Protein AF-A0A1M4T347-F1 (afdb_monomer_lite)

Secondary structure (DSSP, 8-state):
-------------EEEEEEPPTT--PBBTTT-PBP---SSS--EEEEEEEEETTEEEEEEEEEHHHHHHTT-TTSSPB-

Structure (mmCIF, N/CA/C/O backbone):
data_AF-A0A1M4T347-F1
#
_entry.id   AF-A0A1M4T347-F1
#
loop_
_atom_site.group_PDB
_atom_site.id
_atom_site.type_symbol
_atom_site.label_atom_id
_atom_site.label_alt_id
_atom_site.label_comp_id
_atom_site.label_asym_id
_atom_site.label_entity_id
_atom_site.label_seq_id
_atom_site.pdbx_PDB_ins_code
_atom_site.Cartn_x
_atom_site.Cartn_y
_atom_site.Cartn_z
_atom_site.occupancy
_atom_site.B_iso_or_equiv
_atom_site.auth_seq_id
_atom_site.auth_comp_id
_atom_site.auth_asym_id
_atom_site.auth_atom_id
_atom_site.pdbx_PDB_model_num
ATOM 1 N N . MET A 1 1 ? -15.051 -2.843 46.479 1.00 40.31 1 MET A N 1
ATOM 2 C CA . MET A 1 1 ? -15.123 -3.555 45.188 1.00 40.31 1 MET A CA 1
ATOM 3 C C . MET A 1 1 ? -14.268 -2.772 44.207 1.00 40.31 1 MET A C 1
ATOM 5 O O . MET A 1 1 ? -14.621 -1.644 43.906 1.00 40.31 1 MET A O 1
ATOM 9 N N . LYS A 1 2 ? -13.082 -3.277 43.848 1.00 41.09 2 LYS A N 1
ATOM 10 C CA . LYS A 1 2 ? -12.222 -2.631 42.849 1.00 41.09 2 LYS A CA 1
ATOM 11 C C . LYS A 1 2 ? -12.652 -3.182 41.494 1.00 41.09 2 LYS A C 1
ATOM 13 O O . LYS A 1 2 ? -12.444 -4.362 41.239 1.00 41.09 2 LYS A O 1
ATOM 18 N N . THR A 1 3 ? -13.337 -2.371 40.700 1.00 44.62 3 THR A N 1
ATOM 19 C CA . THR A 1 3 ? -13.646 -2.686 39.306 1.00 44.62 3 THR A CA 1
ATOM 20 C C . THR A 1 3 ? -12.330 -2.581 38.548 1.00 44.62 3 THR A C 1
ATOM 22 O O . THR A 1 3 ? -11.802 -1.488 38.367 1.00 44.62 3 THR A O 1
ATOM 25 N N . SER A 1 4 ? -11.735 -3.723 38.228 1.00 53.88 4 SER A N 1
ATOM 26 C CA . SER A 1 4 ? -10.540 -3.790 37.397 1.00 53.88 4 SER A CA 1
ATOM 27 C C . SER A 1 4 ? -10.935 -3.360 35.987 1.00 53.88 4 SER A C 1
ATOM 29 O O . SER A 1 4 ? -11.754 -4.023 35.355 1.00 53.88 4 SER A O 1
ATOM 31 N N . GLU A 1 5 ? -10.409 -2.232 35.516 1.00 60.44 5 GLU A N 1
ATOM 32 C CA . GLU A 1 5 ? -10.524 -1.830 34.115 1.00 60.44 5 GLU A CA 1
ATOM 33 C C . GLU A 1 5 ? -9.779 -2.858 33.258 1.00 60.44 5 GLU A C 1
ATOM 35 O O . GLU A 1 5 ? -8.553 -2.970 33.302 1.00 60.44 5 GLU A O 1
ATOM 40 N N . GLU A 1 6 ? -10.537 -3.663 32.519 1.00 62.50 6 GLU A N 1
ATOM 41 C CA . GLU A 1 6 ? -10.000 -4.631 31.573 1.00 62.50 6 GLU A CA 1
ATOM 42 C C . GLU A 1 6 ? -9.389 -3.862 30.391 1.00 62.50 6 GLU A C 1
ATOM 44 O O . GLU A 1 6 ? -10.095 -3.224 29.609 1.00 62.50 6 GLU A O 1
ATOM 49 N N . GLN A 1 7 ? -8.057 -3.859 30.284 1.00 62.38 7 GLN A N 1
ATOM 50 C CA . GLN A 1 7 ? -7.362 -3.254 29.149 1.00 62.38 7 GLN A CA 1
ATOM 51 C C . GLN A 1 7 ? -7.676 -4.045 27.876 1.00 62.38 7 GLN A C 1
ATOM 53 O O . GLN A 1 7 ? -7.078 -5.087 27.605 1.00 62.38 7 GLN A O 1
ATOM 58 N N . VAL A 1 8 ? -8.600 -3.531 27.065 1.00 66.31 8 VAL A N 1
ATOM 59 C CA . VAL A 1 8 ? -8.881 -4.072 25.734 1.00 66.31 8 VAL A CA 1
ATOM 60 C C . VAL A 1 8 ? -7.700 -3.740 24.823 1.00 66.31 8 VAL A C 1
ATOM 62 O O . VAL A 1 8 ? -7.556 -2.615 24.339 1.00 66.31 8 VAL A O 1
ATOM 65 N N . VAL A 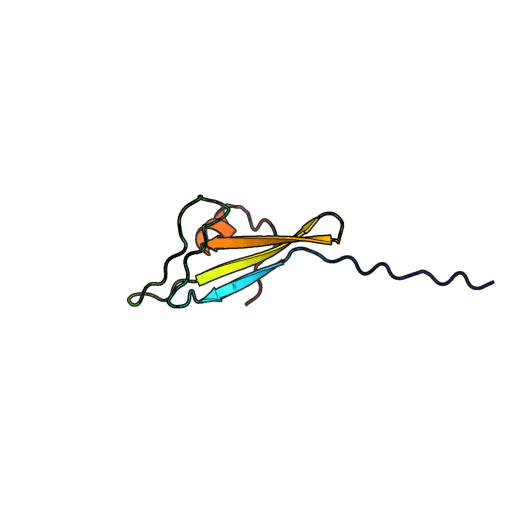1 9 ? -6.827 -4.721 24.590 1.00 71.69 9 VAL A N 1
ATOM 66 C CA . VAL A 1 9 ? -5.753 -4.605 23.598 1.00 71.69 9 VAL A CA 1
ATOM 67 C C . VAL A 1 9 ? -6.400 -4.516 22.218 1.00 71.69 9 VAL A C 1
ATOM 69 O O . VAL A 1 9 ? -6.911 -5.499 21.689 1.00 71.69 9 VAL A O 1
ATOM 72 N N . THR A 1 10 ? -6.398 -3.322 21.631 1.00 75.44 10 THR A N 1
ATOM 73 C CA . THR A 1 10 ? -6.895 -3.093 20.272 1.00 75.44 10 THR A CA 1
ATOM 74 C C . THR A 1 10 ? -5.751 -3.256 19.279 1.00 75.44 10 THR A C 1
ATOM 76 O O . THR A 1 10 ? -4.778 -2.500 19.285 1.00 75.44 10 THR A O 1
ATOM 79 N N . PHE A 1 11 ? -5.853 -4.264 18.413 1.00 86.44 11 PHE A N 1
ATOM 80 C CA . PHE A 1 11 ? -4.921 -4.422 17.302 1.00 86.44 11 PHE A CA 1
ATOM 81 C C . PHE A 1 11 ? -5.218 -3.384 16.219 1.00 86.44 11 PHE A C 1
ATOM 83 O O . PHE A 1 11 ? -6.370 -3.179 15.838 1.00 86.44 11 PHE A O 1
ATOM 90 N N . SER A 1 12 ? -4.169 -2.736 15.717 1.00 89.56 12 SER A N 1
ATOM 91 C CA . SER A 1 12 ? -4.263 -1.721 14.671 1.00 89.56 12 SER A CA 1
ATOM 92 C C . SER A 1 12 ? -3.457 -2.110 13.438 1.00 89.56 12 SER A C 1
ATOM 94 O O . SER A 1 12 ? -2.382 -2.716 13.526 1.00 89.56 12 SER A O 1
ATOM 96 N N . SER A 1 13 ? -3.996 -1.748 12.274 1.00 95.38 13 SER A N 1
ATOM 97 C CA . SER A 1 13 ? -3.337 -1.948 10.987 1.00 95.38 13 SER A CA 1
ATOM 98 C C . SER A 1 13 ? -2.050 -1.141 10.900 1.00 95.38 13 SER A C 1
ATOM 100 O O . SER A 1 13 ? -1.986 0.005 11.345 1.00 95.38 13 SER A O 1
ATOM 102 N N . ARG A 1 14 ? -1.017 -1.738 10.304 1.00 95.06 14 ARG A N 1
ATOM 103 C CA . ARG A 1 14 ? 0.272 -1.072 10.085 1.00 95.06 14 ARG A CA 1
ATOM 104 C C . ARG A 1 14 ? 0.978 -1.633 8.864 1.00 95.06 14 ARG A C 1
ATOM 106 O O . ARG A 1 14 ? 1.026 -2.851 8.695 1.00 95.06 14 ARG A O 1
ATOM 113 N N . GLY A 1 15 ? 1.569 -0.747 8.069 1.00 96.94 15 GLY A N 1
ATOM 1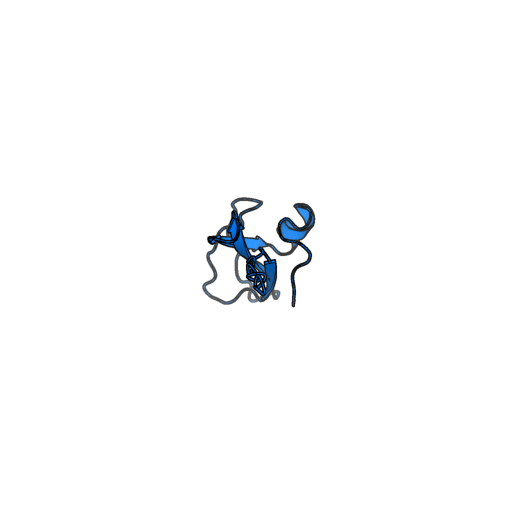14 C CA . GLY A 1 15 ? 2.472 -1.107 6.979 1.00 96.94 15 GLY A CA 1
ATOM 115 C C . GLY A 1 15 ? 3.922 -1.257 7.447 1.00 96.94 15 GLY A C 1
ATOM 116 O O . GLY A 1 15 ? 4.410 -0.466 8.258 1.00 96.94 15 GLY A O 1
ATOM 117 N N . VAL A 1 16 ? 4.624 -2.247 6.902 1.00 98.00 16 VAL A N 1
ATOM 118 C CA . VAL A 1 16 ? 6.084 -2.386 6.997 1.00 98.00 16 VAL A CA 1
ATOM 119 C C . VAL A 1 16 ? 6.665 -2.328 5.594 1.00 98.00 16 VAL A C 1
ATOM 121 O O . VAL A 1 16 ? 6.197 -3.024 4.692 1.00 98.00 16 VAL A O 1
ATOM 124 N N . ARG A 1 17 ? 7.675 -1.483 5.418 1.00 97.75 17 ARG A N 1
ATOM 125 C CA . ARG A 1 17 ? 8.444 -1.331 4.194 1.00 97.75 17 ARG A CA 1
ATOM 126 C C . ARG A 1 17 ? 9.558 -2.360 4.192 1.00 97.75 17 ARG A C 1
ATOM 128 O O . ARG A 1 17 ? 10.347 -2.425 5.120 1.00 97.75 17 ARG A O 1
ATOM 135 N N . ARG A 1 18 ? 9.649 -3.155 3.133 1.00 96.62 18 ARG A N 1
ATOM 136 C CA . ARG A 1 18 ? 10.728 -4.134 2.970 1.00 96.62 18 ARG A CA 1
ATOM 137 C C . ARG A 1 18 ? 11.168 -4.228 1.524 1.00 96.62 18 ARG A C 1
ATOM 139 O O . ARG A 1 18 ? 10.427 -3.843 0.618 1.00 96.62 18 ARG A O 1
ATOM 146 N N . ARG A 1 19 ? 12.363 -4.769 1.298 1.00 96.94 19 ARG A N 1
ATOM 147 C CA . ARG A 1 19 ? 12.821 -5.104 -0.050 1.00 96.94 19 ARG A CA 1
ATOM 148 C C . ARG A 1 19 ? 11.898 -6.166 -0.664 1.00 96.94 19 ARG A C 1
ATOM 150 O O . ARG A 1 19 ? 11.328 -7.009 0.031 1.00 96.94 19 ARG A O 1
ATOM 157 N N . VAL A 1 20 ? 11.694 -6.081 -1.972 1.00 97.06 20 VAL A N 1
ATOM 158 C CA . VAL A 1 20 ? 11.035 -7.143 -2.731 1.00 97.06 20 VAL A CA 1
ATOM 159 C C . VAL A 1 20 ? 12.037 -8.273 -2.923 1.00 97.06 20 VAL A C 1
ATOM 161 O O . VAL A 1 20 ? 13.136 -8.036 -3.418 1.00 97.06 20 VAL A O 1
ATOM 164 N N . GLU A 1 21 ? 11.655 -9.487 -2.546 1.00 95.38 21 GLU A N 1
ATOM 165 C CA . GLU A 1 21 ? 12.507 -10.671 -2.664 1.00 95.38 21 GLU A CA 1
ATOM 166 C C . GLU A 1 21 ? 12.201 -11.448 -3.957 1.00 95.38 21 GLU A C 1
ATOM 168 O O . GLU A 1 21 ? 11.091 -11.343 -4.498 1.00 95.38 21 GLU A O 1
ATOM 173 N N . PRO A 1 22 ? 13.158 -12.236 -4.483 1.00 95.50 22 PRO A N 1
ATOM 174 C CA . PRO A 1 22 ? 12.894 -13.153 -5.585 1.00 95.50 22 PRO A CA 1
ATOM 175 C C . PRO A 1 22 ? 11.709 -14.076 -5.274 1.00 95.50 22 PRO A C 1
ATOM 177 O O . PRO A 1 22 ? 11.603 -14.619 -4.178 1.00 95.50 22 PRO A O 1
ATOM 180 N N . GLY A 1 23 ? 10.820 -14.265 -6.250 1.00 93.00 23 GLY A N 1
ATOM 181 C CA . GLY A 1 23 ? 9.601 -15.063 -6.075 1.00 93.00 23 GLY A CA 1
ATOM 182 C C . GLY A 1 23 ? 8.404 -14.291 -5.513 1.00 93.00 23 GLY A C 1
ATOM 183 O O . GLY A 1 23 ? 7.324 -14.867 -5.416 1.00 93.00 23 GLY A O 1
ATOM 184 N N . GLU A 1 24 ? 8.546 -12.998 -5.199 1.00 94.62 24 GLU A N 1
ATOM 185 C CA . GLU A 1 24 ? 7.391 -12.151 -4.894 1.00 94.62 24 GLU A CA 1
ATOM 186 C C . GLU A 1 24 ? 6.443 -12.073 -6.102 1.00 94.62 24 GLU A C 1
ATOM 188 O O . GLU A 1 24 ? 6.862 -11.802 -7.232 1.00 94.62 24 GLU A O 1
ATOM 193 N N . GLY A 1 25 ? 5.158 -12.310 -5.844 1.00 90.94 25 GLY A N 1
ATOM 194 C CA . GLY A 1 25 ? 4.098 -12.346 -6.853 1.00 90.94 25 GLY A CA 1
ATOM 195 C C . GLY A 1 25 ? 2.791 -11.716 -6.379 1.00 90.94 25 GLY A C 1
ATOM 196 O O . GLY A 1 25 ? 1.773 -11.833 -7.060 1.00 90.94 25 GLY A O 1
ATOM 197 N N . SER A 1 26 ? 2.805 -11.058 -5.218 1.00 97.25 26 SER A N 1
ATOM 198 C CA . SER A 1 26 ? 1.620 -10.427 -4.645 1.00 97.25 26 SER A CA 1
ATOM 199 C C . SER A 1 26 ? 1.097 -9.291 -5.526 1.00 97.25 26 SER A C 1
ATOM 201 O O . SER A 1 26 ? 1.849 -8.594 -6.214 1.00 97.25 26 SER A O 1
ATOM 203 N N . THR A 1 27 ? -0.217 -9.089 -5.493 1.00 98.31 27 THR A N 1
ATOM 204 C CA . THR A 1 27 ? -0.882 -8.010 -6.232 1.00 98.31 27 THR A CA 1
ATOM 205 C C . THR A 1 27 ? -0.986 -6.767 -5.358 1.00 98.31 27 THR A C 1
ATOM 207 O O . THR A 1 27 ? -1.376 -6.851 -4.195 1.00 98.31 27 THR A O 1
ATOM 210 N N . CYS A 1 28 ? -0.638 -5.608 -5.914 1.00 98.38 28 CYS A N 1
ATOM 211 C CA . CYS A 1 28 ? -0.770 -4.331 -5.230 1.00 98.38 28 CYS A CA 1
ATOM 212 C C . CYS A 1 28 ? -2.250 -3.994 -5.012 1.00 98.38 28 CYS A C 1
ATOM 214 O O . CYS A 1 28 ? -2.998 -3.855 -5.979 1.00 98.38 28 CYS A O 1
ATOM 216 N N . ALA A 1 29 ? -2.657 -3.791 -3.760 1.00 98.31 29 ALA A N 1
ATOM 217 C CA . ALA A 1 29 ? -4.037 -3.472 -3.399 1.00 98.31 29 ALA A CA 1
ATOM 218 C C . ALA A 1 29 ? -4.498 -2.091 -3.909 1.00 98.31 29 ALA A C 1
ATOM 220 O O . ALA A 1 29 ? -5.692 -1.849 -4.036 1.00 98.31 29 ALA A O 1
ATOM 221 N N . SER A 1 30 ? -3.567 -1.189 -4.247 1.00 98.12 30 SER A N 1
ATOM 222 C CA . SER A 1 30 ? -3.897 0.148 -4.760 1.00 98.12 30 SER A CA 1
ATOM 223 C C . SER A 1 30 ? -4.096 0.196 -6.280 1.00 98.12 30 SER A C 1
ATOM 225 O O . SER A 1 30 ? -4.993 0.894 -6.742 1.00 98.12 30 SER A O 1
ATOM 227 N N . CYS A 1 31 ? -3.276 -0.509 -7.066 1.00 98.00 31 CYS A N 1
ATOM 228 C CA . CYS A 1 31 ? -3.306 -0.415 -8.536 1.00 98.00 31 CYS A CA 1
ATOM 229 C C . CYS A 1 31 ? -3.678 -1.726 -9.248 1.00 98.00 31 CYS A C 1
ATOM 231 O O . CYS A 1 31 ? -3.802 -1.746 -10.472 1.00 98.00 31 CYS A O 1
ATOM 233 N N . GLY A 1 32 ? -3.808 -2.834 -8.513 1.00 97.88 32 GLY A N 1
ATOM 234 C CA . GLY A 1 32 ? -4.142 -4.150 -9.061 1.00 97.88 32 GLY A CA 1
ATOM 235 C C . GLY A 1 32 ? -3.030 -4.812 -9.882 1.00 97.88 32 GLY A C 1
ATOM 236 O O . GLY A 1 32 ? -3.248 -5.878 -10.447 1.00 97.88 32 GLY A O 1
ATOM 237 N N . GLN A 1 33 ? -1.840 -4.211 -9.971 1.00 97.81 33 GLN A N 1
ATOM 238 C CA . GLN A 1 33 ? -0.700 -4.779 -10.698 1.00 97.81 33 GLN A CA 1
ATOM 239 C C . GLN A 1 33 ? 0.203 -5.601 -9.775 1.00 97.81 33 GLN A C 1
ATOM 241 O O . GLN A 1 33 ? 0.309 -5.327 -8.579 1.00 97.81 33 GLN A O 1
ATOM 246 N N . ALA A 1 34 ? 0.911 -6.580 -10.338 1.00 96.94 34 ALA A N 1
ATOM 247 C CA . ALA A 1 34 ? 1.862 -7.395 -9.589 1.00 96.94 34 ALA A CA 1
ATOM 248 C C . ALA A 1 34 ? 3.042 -6.565 -9.046 1.00 96.94 34 ALA A C 1
ATOM 250 O O . ALA A 1 34 ? 3.603 -5.701 -9.732 1.00 96.94 34 ALA A O 1
ATOM 251 N N . ILE A 1 35 ? 3.467 -6.869 -7.825 1.00 97.44 35 ILE A N 1
ATOM 252 C CA . ILE A 1 35 ? 4.725 -6.392 -7.251 1.00 97.44 35 ILE A CA 1
ATOM 253 C C . ILE A 1 35 ? 5.818 -7.340 -7.723 1.00 97.44 35 ILE A C 1
ATOM 255 O O . ILE A 1 35 ? 5.772 -8.535 -7.451 1.00 97.44 35 ILE A O 1
ATOM 259 N N . ARG A 1 36 ? 6.789 -6.814 -8.473 1.00 94.31 36 ARG A N 1
ATOM 260 C CA . ARG A 1 36 ? 7.841 -7.626 -9.089 1.00 94.31 36 ARG A CA 1
ATOM 261 C C . ARG A 1 36 ? 9.205 -7.309 -8.511 1.00 94.31 36 ARG A C 1
ATOM 263 O O . ARG A 1 36 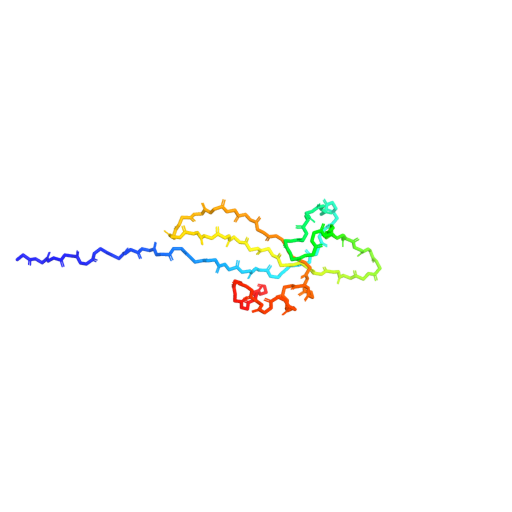? 9.584 -6.149 -8.329 1.00 94.31 36 ARG A O 1
ATOM 270 N N . PHE A 1 37 ? 9.956 -8.376 -8.293 1.00 94.88 37 PHE A N 1
ATOM 271 C CA . PHE A 1 37 ? 11.380 -8.304 -8.043 1.00 94.88 37 PHE A CA 1
ATOM 272 C C . PHE A 1 37 ? 12.126 -7.760 -9.270 1.00 94.88 37 PHE A C 1
ATOM 274 O O . PHE A 1 37 ? 11.761 -8.043 -10.414 1.00 94.88 37 PHE A O 1
ATOM 281 N N . SER A 1 38 ? 13.199 -7.008 -9.031 1.00 92.38 38 SER A N 1
ATOM 282 C CA . SER A 1 38 ? 14.125 -6.557 -10.068 1.00 92.38 38 SER A CA 1
ATOM 283 C C . SER A 1 38 ? 15.565 -6.779 -9.618 1.00 92.38 38 SER A C 1
ATOM 285 O O . SER A 1 38 ? 15.990 -6.270 -8.585 1.00 92.38 38 SER A O 1
ATOM 287 N N . MET A 1 39 ? 16.338 -7.496 -10.438 1.00 92.00 39 MET A N 1
ATOM 288 C CA . MET A 1 39 ? 17.783 -7.660 -10.227 1.00 92.00 39 MET A CA 1
ATOM 289 C C . MET A 1 39 ? 18.562 -6.370 -10.508 1.00 92.00 39 MET A C 1
ATOM 291 O O . 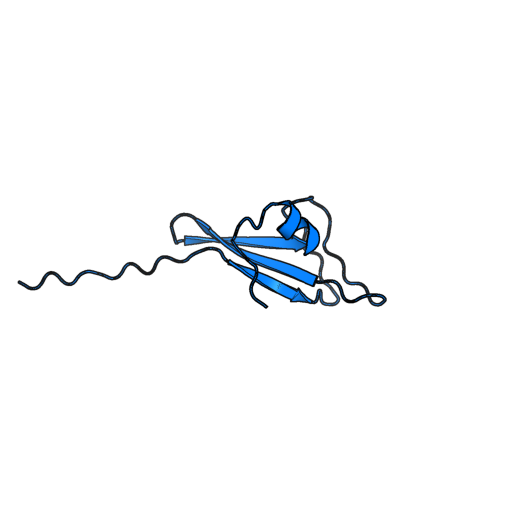MET A 1 39 ? 19.636 -6.164 -9.956 1.00 92.00 39 MET A O 1
ATOM 295 N N . LYS A 1 40 ? 18.038 -5.508 -11.391 1.00 93.12 40 LYS A N 1
ATOM 296 C CA . LYS A 1 40 ? 18.733 -4.290 -11.835 1.00 93.12 40 LYS A CA 1
ATOM 297 C C . LYS A 1 40 ? 18.631 -3.155 -10.821 1.00 93.12 40 LYS A C 1
ATOM 299 O O . LYS A 1 40 ? 19.517 -2.311 -10.768 1.00 93.12 40 LYS A O 1
ATOM 304 N N . ALA A 1 41 ? 17.539 -3.108 -10.062 1.00 89.50 41 ALA A N 1
ATOM 305 C CA . ALA A 1 41 ? 17.289 -2.056 -9.090 1.00 89.50 41 ALA A CA 1
ATOM 306 C C . ALA A 1 41 ? 16.511 -2.626 -7.898 1.00 89.50 41 ALA A C 1
ATOM 308 O O . ALA A 1 41 ? 15.467 -3.243 -8.117 1.00 89.50 41 ALA A O 1
ATOM 309 N N . PRO A 1 42 ? 16.970 -2.411 -6.653 1.00 87.88 42 PRO A N 1
ATOM 310 C CA . PRO A 1 42 ? 16.264 -2.901 -5.482 1.00 87.88 42 PRO A CA 1
ATOM 311 C C . PRO A 1 42 ? 14.924 -2.177 -5.331 1.00 87.88 42 PRO A C 1
ATOM 313 O O . PRO A 1 42 ? 14.868 -0.987 -5.019 1.00 87.88 42 PRO A O 1
ATOM 316 N N . THR A 1 43 ? 13.838 -2.910 -5.547 1.00 94.44 43 THR A N 1
ATOM 317 C CA . THR A 1 43 ? 12.476 -2.431 -5.319 1.00 94.44 43 THR A CA 1
ATOM 318 C C . THR A 1 43 ? 12.058 -2.701 -3.876 1.00 94.44 43 THR A C 1
ATOM 320 O O . THR A 1 43 ? 12.545 -3.633 -3.231 1.00 94.44 43 THR A O 1
ATOM 323 N N . HIS A 1 44 ? 11.162 -1.864 -3.356 1.00 96.88 44 HIS A N 1
ATOM 324 C CA . HIS A 1 44 ? 10.550 -2.046 -2.044 1.00 96.88 44 HIS A CA 1
ATOM 325 C C . HIS A 1 44 ? 9.042 -2.236 -2.200 1.00 96.88 44 HIS A C 1
ATOM 327 O O . HIS A 1 44 ? 8.430 -1.766 -3.163 1.00 96.88 44 HIS A O 1
ATOM 333 N N . GLN A 1 45 ? 8.464 -2.936 -1.236 1.00 98.00 45 GLN A N 1
ATOM 334 C CA . GLN A 1 45 ? 7.030 -3.109 -1.076 1.00 98.00 45 GLN A CA 1
ATOM 335 C C . GLN A 1 45 ? 6.622 -2.710 0.335 1.00 98.00 45 GLN A C 1
ATOM 337 O O . GLN A 1 45 ? 7.428 -2.792 1.267 1.00 98.00 45 GLN A O 1
ATOM 342 N N . ILE A 1 46 ? 5.357 -2.338 0.484 1.00 98.38 46 ILE A N 1
ATOM 343 C CA . ILE A 1 46 ? 4.717 -2.229 1.789 1.00 98.38 46 ILE A CA 1
ATOM 344 C C . ILE A 1 46 ? 3.848 -3.459 1.991 1.00 98.38 46 ILE A C 1
ATOM 346 O O . ILE A 1 46 ? 3.046 -3.794 1.122 1.00 98.38 46 ILE A O 1
ATOM 350 N N . ILE A 1 47 ? 3.994 -4.104 3.143 1.00 98.12 47 ILE A N 1
ATOM 351 C CA . ILE A 1 47 ? 3.110 -5.181 3.582 1.00 98.12 47 ILE A CA 1
ATOM 352 C C . ILE A 1 47 ? 2.379 -4.711 4.822 1.00 98.12 47 ILE A C 1
ATOM 354 O O . ILE A 1 47 ? 3.009 -4.351 5.818 1.00 98.12 47 ILE A O 1
ATOM 358 N N . ALA A 1 48 ? 1.055 -4.714 4.755 1.00 98.00 48 ALA A N 1
ATOM 359 C CA . ALA A 1 48 ? 0.198 -4.299 5.844 1.00 98.00 48 ALA A CA 1
ATOM 360 C C . ALA A 1 48 ? -0.639 -5.472 6.345 1.00 98.00 48 ALA A C 1
ATOM 362 O O . ALA A 1 48 ? -1.396 -6.067 5.583 1.00 98.00 48 ALA A O 1
ATOM 363 N N . ASN A 1 49 ? -0.537 -5.773 7.642 1.00 96.81 49 ASN A N 1
ATOM 364 C CA . ASN A 1 49 ? -1.592 -6.535 8.305 1.00 96.81 49 ASN A CA 1
ATOM 365 C C . ASN A 1 49 ? -2.760 -5.585 8.547 1.00 96.81 49 ASN A C 1
ATOM 367 O O . ASN A 1 49 ? -2.581 -4.544 9.186 1.00 96.81 49 ASN A O 1
ATOM 371 N N . VAL A 1 50 ? -3.923 -5.951 8.026 1.00 96.38 50 VAL A N 1
ATOM 372 C CA . VAL A 1 50 ? -5.156 -5.182 8.123 1.00 96.38 50 VAL A CA 1
ATOM 373 C C . VAL A 1 50 ? -6.022 -5.801 9.207 1.00 96.38 50 VAL A C 1
ATOM 375 O O . VAL A 1 50 ? -6.361 -6.984 9.150 1.00 96.38 50 VAL A O 1
ATOM 378 N N . TYR A 1 51 ? -6.371 -4.983 10.191 1.00 95.56 51 TYR A N 1
ATOM 379 C CA . TYR A 1 51 ? -7.297 -5.309 11.260 1.00 95.56 51 TYR A CA 1
ATOM 380 C C . TYR A 1 51 ? -8.566 -4.476 11.094 1.00 95.56 51 TYR A C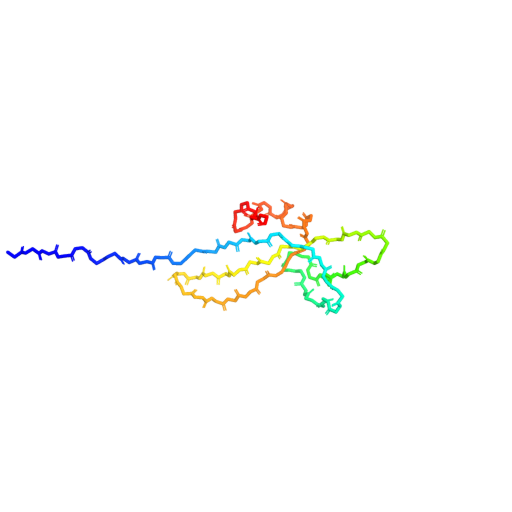 1
ATOM 382 O O . TYR A 1 51 ? -8.499 -3.269 10.865 1.00 95.56 51 TYR A O 1
ATOM 390 N N . GLU A 1 52 ? -9.719 -5.114 11.255 1.00 93.44 52 GLU A N 1
ATOM 391 C CA . GLU A 1 52 ? -11.031 -4.470 11.262 1.00 93.44 52 GLU A CA 1
ATOM 392 C C . GLU A 1 52 ? -11.680 -4.749 12.618 1.00 93.44 52 GLU A C 1
ATOM 394 O O . GLU A 1 52 ? -11.739 -5.894 13.062 1.00 93.44 52 GLU A O 1
ATOM 399 N N . ASN A 1 53 ? -12.109 -3.699 13.324 1.00 89.50 53 ASN A N 1
ATOM 400 C CA . ASN A 1 53 ? -12.667 -3.798 14.682 1.00 89.50 53 ASN A CA 1
ATOM 401 C C . ASN A 1 53 ? -11.764 -4.558 15.677 1.00 89.50 53 ASN A C 1
ATOM 403 O O . ASN A 1 53 ? -12.244 -5.291 16.538 1.00 89.50 53 ASN A O 1
ATOM 407 N N . GLY A 1 54 ? -10.442 -4.405 15.546 1.00 89.50 54 GLY A N 1
ATOM 408 C CA . GLY A 1 54 ? -9.461 -5.074 16.405 1.00 89.50 54 GLY A CA 1
ATOM 409 C C . GLY A 1 54 ? -9.225 -6.554 16.083 1.00 89.50 54 GLY A C 1
ATOM 410 O O . GLY A 1 54 ? -8.434 -7.193 16.770 1.00 89.50 54 GLY A O 1
ATOM 411 N N . VAL A 1 55 ? -9.852 -7.097 15.036 1.00 92.19 55 VAL A N 1
ATOM 412 C CA . VAL A 1 55 ? -9.683 -8.487 14.594 1.00 92.19 55 VAL A CA 1
ATOM 413 C C . VAL A 1 55 ? -8.868 -8.515 13.309 1.00 92.19 55 VAL A C 1
ATOM 415 O O . VAL A 1 55 ? -9.055 -7.676 12.429 1.00 92.19 55 VAL A O 1
ATOM 418 N N . TRP A 1 56 ? -7.934 -9.463 13.198 1.00 94.56 56 TRP A N 1
ATOM 419 C CA . TRP A 1 56 ? -7.170 -9.648 11.964 1.00 94.56 56 TRP A CA 1
ATOM 420 C C . TRP A 1 56 ? -8.122 -9.985 10.814 1.00 94.56 56 TRP A C 1
ATOM 422 O O . TRP A 1 56 ? -8.946 -10.889 10.942 1.00 94.56 56 TRP A O 1
ATOM 432 N N . ASN A 1 57 ? -8.005 -9.259 9.705 1.00 96.19 57 ASN A N 1
ATOM 433 C CA . ASN A 1 57 ? -8.821 -9.476 8.517 1.00 96.19 57 ASN A CA 1
ATOM 434 C C . ASN A 1 57 ? -7.987 -10.098 7.388 1.00 96.19 57 ASN A C 1
ATOM 436 O O . ASN A 1 57 ? -8.340 -11.156 6.873 1.00 96.19 57 ASN A O 1
ATOM 440 N N . ARG A 1 58 ? -6.883 -9.444 6.999 1.00 97.50 58 ARG A N 1
ATOM 441 C CA . ARG A 1 58 ? -6.080 -9.845 5.832 1.00 97.50 58 ARG A CA 1
ATOM 442 C C . ARG A 1 58 ? -4.689 -9.222 5.823 1.00 97.50 58 ARG A C 1
ATOM 444 O O . ARG A 1 58 ? -4.365 -8.361 6.640 1.00 97.50 58 ARG A O 1
ATOM 451 N N . VAL A 1 59 ? -3.889 -9.629 4.841 1.00 97.88 59 VAL A N 1
ATOM 452 C CA . VAL A 1 59 ? -2.643 -8.958 4.463 1.00 97.88 59 VAL A CA 1
ATOM 453 C C . VAL A 1 59 ? -2.847 -8.250 3.130 1.00 97.88 59 VAL A C 1
ATOM 455 O O . VAL A 1 59 ? -3.345 -8.848 2.179 1.00 97.88 59 VAL A O 1
ATOM 458 N N . GLU A 1 60 ? -2.436 -6.990 3.054 1.00 98.38 60 GLU A N 1
ATOM 459 C CA . GLU A 1 60 ? -2.383 -6.235 1.805 1.00 98.38 60 GLU A CA 1
ATOM 460 C C . GLU A 1 60 ? -0.942 -5.887 1.446 1.00 98.38 60 GLU A C 1
ATOM 462 O O . GLU A 1 60 ? -0.127 -5.541 2.305 1.00 98.38 60 GLU A O 1
ATOM 467 N N . HIS A 1 61 ? -0.642 -5.964 0.152 1.00 98.50 61 HIS A N 1
ATOM 468 C CA . HIS A 1 61 ? 0.653 -5.603 -0.402 1.00 98.50 61 HIS A CA 1
ATOM 469 C C . HIS A 1 61 ? 0.513 -4.359 -1.271 1.00 98.50 61 HIS A C 1
ATOM 471 O O . HIS A 1 61 ? -0.494 -4.175 -1.954 1.00 98.50 61 HIS A O 1
ATOM 477 N N . PHE A 1 62 ? 1.543 -3.521 -1.291 1.00 98.44 62 PHE A N 1
ATOM 478 C CA . PHE A 1 62 ? 1.588 -2.323 -2.119 1.00 98.44 62 PHE A CA 1
ATOM 479 C C . PHE A 1 62 ? 2.972 -2.136 -2.726 1.00 98.44 62 PHE A C 1
ATOM 481 O O . PHE A 1 62 ? 3.986 -2.428 -2.088 1.00 98.44 62 PHE A O 1
ATOM 488 N N . HIS A 1 63 ? 3.033 -1.559 -3.928 1.00 98.12 63 HIS A N 1
ATOM 489 C CA . HIS A 1 63 ? 4.257 -0.880 -4.352 1.00 98.12 63 HIS A CA 1
ATOM 490 C C . HIS A 1 63 ? 4.538 0.286 -3.399 1.00 98.12 63 HIS A C 1
ATOM 492 O O . HIS A 1 63 ? 3.607 0.969 -2.968 1.00 98.12 63 HIS A O 1
ATOM 498 N N . ASP A 1 64 ? 5.816 0.540 -3.118 1.00 96.25 64 ASP A N 1
ATOM 499 C CA . ASP A 1 64 ? 6.257 1.645 -2.252 1.00 96.25 64 ASP A CA 1
ATOM 500 C C . ASP A 1 64 ? 5.641 2.994 -2.676 1.00 96.25 64 ASP A C 1
ATOM 502 O O . ASP A 1 64 ? 5.084 3.734 -1.867 1.00 96.25 64 ASP A O 1
ATOM 506 N N . THR A 1 65 ? 5.643 3.265 -3.984 1.00 96.44 65 THR A N 1
ATOM 507 C CA . THR A 1 65 ? 5.066 4.481 -4.571 1.00 96.44 65 THR A CA 1
ATOM 508 C C . THR A 1 65 ? 3.544 4.519 -4.476 1.00 96.44 65 THR A C 1
ATOM 510 O O . THR A 1 65 ? 2.989 5.548 -4.104 1.00 96.44 65 THR A O 1
ATOM 513 N N . CYS A 1 66 ? 2.856 3.408 -4.755 1.00 98.12 66 CYS A N 1
ATOM 514 C CA . CYS A 1 66 ? 1.398 3.342 -4.664 1.00 98.12 66 CYS A CA 1
ATOM 515 C C . CYS A 1 66 ? 0.904 3.564 -3.231 1.00 98.12 66 CYS A C 1
ATOM 517 O O . CYS A 1 66 ? -0.096 4.247 -3.039 1.00 98.12 66 CYS A O 1
ATOM 519 N N . TYR A 1 67 ? 1.612 3.041 -2.227 1.00 97.88 67 TYR A N 1
ATOM 520 C CA . TYR A 1 67 ? 1.255 3.255 -0.824 1.00 97.88 67 TYR A CA 1
ATOM 521 C C . TYR A 1 67 ? 1.317 4.739 -0.434 1.00 97.88 67 TYR A C 1
ATOM 523 O O . TYR A 1 67 ? 0.426 5.243 0.253 1.00 97.88 67 TYR A O 1
ATOM 531 N N . LEU A 1 68 ? 2.340 5.451 -0.918 1.00 96.31 68 LEU A N 1
ATOM 532 C CA . LEU A 1 68 ? 2.471 6.895 -0.734 1.00 96.31 68 LEU A CA 1
ATOM 533 C C . LEU A 1 68 ? 1.376 7.665 -1.486 1.00 96.31 68 LEU A C 1
ATOM 535 O O . LEU A 1 68 ? 0.723 8.521 -0.895 1.00 96.31 68 LEU A O 1
ATOM 539 N N . SER A 1 69 ? 1.142 7.346 -2.762 1.00 97.19 69 SER A N 1
ATOM 540 C CA . SER A 1 69 ? 0.116 8.004 -3.585 1.00 97.19 69 SER A CA 1
ATOM 541 C C . SER A 1 69 ? -1.307 7.782 -3.067 1.00 97.19 69 SER A C 1
ATOM 543 O O . SER A 1 69 ? -2.150 8.657 -3.229 1.00 97.19 69 SER A O 1
ATOM 545 N N . ALA A 1 70 ? -1.567 6.650 -2.409 1.00 96.31 70 ALA A N 1
ATOM 546 C CA . ALA A 1 70 ? -2.836 6.357 -1.746 1.00 96.31 70 ALA A CA 1
ATOM 547 C C . ALA A 1 70 ? -3.017 7.098 -0.404 1.00 96.31 70 ALA A C 1
ATOM 549 O O . ALA A 1 70 ? -4.018 6.888 0.276 1.00 96.31 70 ALA A O 1
ATOM 550 N N . GLY A 1 71 ? -2.061 7.940 0.003 1.00 96.75 71 GLY A N 1
ATOM 551 C CA . GLY A 1 71 ? -2.153 8.718 1.237 1.00 96.75 71 GLY A CA 1
ATOM 552 C C . GLY A 1 71 ? -1.844 7.922 2.505 1.00 96.75 71 GLY A C 1
ATOM 553 O O . GLY A 1 71 ? -2.296 8.312 3.576 1.00 96.75 71 GLY A O 1
ATOM 554 N N . LEU A 1 72 ? -1.057 6.840 2.406 1.00 95.88 72 LEU A N 1
ATOM 555 C CA . LEU A 1 72 ? -0.640 6.008 3.544 1.00 95.88 72 LEU A CA 1
ATOM 556 C C . LEU A 1 72 ? -1.844 5.389 4.291 1.00 95.88 72 LEU A C 1
ATOM 558 O O . LEU A 1 72 ? -2.062 5.703 5.464 1.00 95.88 72 LEU A O 1
ATOM 562 N N . PRO A 1 73 ? -2.618 4.487 3.652 1.00 94.62 73 PRO A N 1
ATOM 563 C CA . PRO A 1 73 ? -3.911 4.007 4.164 1.00 94.62 73 PRO A CA 1
ATOM 564 C C . PRO A 1 73 ? -3.847 3.353 5.553 1.00 94.62 73 PRO A C 1
ATOM 566 O O . PRO A 1 73 ? -4.833 3.366 6.284 1.00 94.62 73 PRO A O 1
ATOM 569 N N . TYR A 1 74 ? -2.683 2.824 5.947 1.00 96.00 74 TYR A N 1
ATOM 570 C CA . TYR A 1 74 ? -2.436 2.240 7.273 1.00 96.00 74 TYR A CA 1
ATOM 571 C C . TYR A 1 74 ? -1.347 2.995 8.053 1.00 96.00 74 TYR A C 1
ATOM 573 O O . TYR A 1 74 ? -0.593 2.409 8.833 1.00 96.00 74 TYR A O 1
ATOM 581 N N . GLY A 1 75 ? -1.231 4.303 7.808 1.00 95.38 75 GLY A N 1
ATOM 582 C CA . GLY A 1 75 ? -0.222 5.180 8.396 1.00 95.38 75 GLY A CA 1
ATOM 583 C C . GLY A 1 75 ? 1.164 5.032 7.763 1.00 95.38 75 GLY A C 1
ATOM 584 O O . GLY A 1 75 ? 1.376 4.259 6.825 1.00 95.38 75 GLY A O 1
ATOM 585 N N . LYS A 1 76 ? 2.138 5.799 8.268 1.00 95.75 76 LYS A N 1
ATOM 586 C CA . LYS A 1 76 ? 3.521 5.752 7.772 1.00 95.75 76 LYS A CA 1
ATOM 587 C C . LYS A 1 76 ? 4.087 4.340 7.933 1.00 95.75 76 LYS A C 1
ATOM 589 O O . LYS A 1 76 ? 4.076 3.790 9.036 1.00 95.75 76 LYS A O 1
ATOM 594 N N . ALA A 1 77 ? 4.593 3.776 6.838 1.00 94.62 77 ALA A N 1
ATOM 595 C CA . ALA A 1 77 ? 5.229 2.471 6.877 1.00 94.62 77 ALA A CA 1
ATOM 596 C C . ALA A 1 77 ? 6.489 2.516 7.752 1.00 94.62 77 ALA A C 1
ATOM 598 O O . ALA A 1 77 ? 7.253 3.484 7.709 1.00 94.62 77 ALA A O 1
ATOM 599 N N . ARG A 1 78 ? 6.676 1.470 8.556 1.00 94.44 78 ARG A N 1
ATOM 600 C CA . ARG A 1 78 ? 7.882 1.274 9.372 1.00 94.44 78 ARG A CA 1
ATOM 601 C C . ARG A 1 78 ? 8.969 0.611 8.529 1.00 94.44 78 ARG A C 1
ATOM 603 O O . ARG A 1 78 ? 8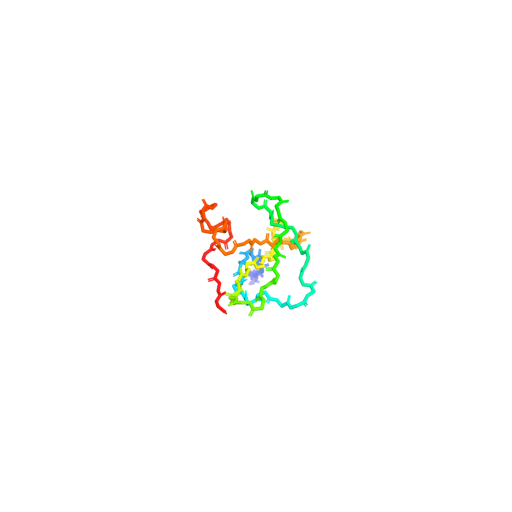.622 -0.131 7.616 1.00 94.44 78 ARG A O 1
ATOM 610 N N . GLU A 1 79 ? 10.233 0.898 8.820 1.00 88.12 79 GLU A N 1
ATOM 611 C CA . GLU A 1 79 ? 11.387 0.261 8.160 1.00 88.12 79 GLU A CA 1
ATOM 612 C C . GLU A 1 79 ? 11.702 -1.125 8.730 1.00 88.12 79 GLU A C 1
ATOM 614 O O . GLU A 1 79 ? 11.351 -1.371 9.911 1.00 88.12 79 GLU A O 1
#

Sequence (79 aa):
MKTSEEQVVTFSSRGVRRRVEPGEGSTCASCGQAIRFSMKAPTHQIIANVYENGVWNRVEHFHDTCYLSAGLPYGKARE

Radius of gyration: 16.23 Å; chains: 1; bounding box: 34×24×57 Å

pLDDT: mean 90.72, std 13.48, range [40.31, 98.5]

Foldseek 3Di:
DDPPDDPDPADAKAKAKDWDDPPQFAAAPQPRHTDDQDPVDTFIKIWMQHDDRSHTDDIHIHGPVSCVVVVNPRPDHHD

Organism: NCBI:txid1121881